Protein AF-A0A4Y2QLP5-F1 (afdb_monomer_lite)

Sequence (171 aa):
MIIDDQKSLKIINCEGLFRIRNSVKEEFDGFYVRCIAYLDLWENSFGITEQFAWVNLTKTNAVDWENAETSAEIINSSLLDVPDMKINNDELFHEVVLAKEYLQSNWEQWKQEETTRDAIISNEEKWLRLFGHFQENHIASPNRIKIFEYAFCLPGTSAPVERVFSLMNNA

Radius of gyration: 29.16 Å; chains: 1; bounding box: 72×29×96 Å

Organism: Araneus ventricosus (NCBI:txid182803)

Structure (mmCIF, N/CA/C/O backbone):
data_AF-A0A4Y2QLP5-F1
#
_entry.id   AF-A0A4Y2QLP5-F1
#
loop_
_atom_site.group_PDB
_atom_site.id
_atom_site.type_symbol
_atom_site.label_atom_id
_atom_site.label_alt_id
_atom_site.label_comp_id
_atom_site.label_asym_id
_atom_site.label_entity_id
_atom_site.label_seq_id
_atom_site.pdbx_PDB_ins_code
_atom_site.Cartn_x
_atom_site.Cartn_y
_atom_site.Cartn_z
_atom_site.occupancy
_atom_site.B_iso_or_equiv
_atom_site.auth_seq_id
_atom_site.auth_comp_id
_atom_site.auth_asym_id
_atom_site.auth_atom_id
_atom_site.pdbx_PDB_model_num
ATOM 1 N N . MET A 1 1 ? 51.324 10.297 -64.845 1.00 45.12 1 MET A N 1
ATOM 2 C CA . MET A 1 1 ? 49.889 10.312 -64.496 1.00 45.12 1 MET A CA 1
ATOM 3 C C . MET A 1 1 ? 49.593 9.161 -63.524 1.00 45.12 1 MET A C 1
ATOM 5 O O . MET A 1 1 ? 48.937 8.213 -63.907 1.00 45.12 1 MET A O 1
ATOM 9 N N . ILE A 1 2 ? 50.183 9.165 -62.315 1.00 48.75 2 ILE A N 1
ATOM 10 C CA . ILE A 1 2 ? 50.004 8.100 -61.286 1.00 48.75 2 ILE A CA 1
ATOM 11 C C . ILE A 1 2 ? 49.855 8.716 -59.866 1.00 48.75 2 ILE A C 1
ATOM 13 O O . ILE A 1 2 ? 49.734 8.018 -58.868 1.00 48.75 2 ILE A O 1
ATOM 17 N N . ILE A 1 3 ? 49.844 10.049 -59.737 1.00 50.03 3 ILE A N 1
ATOM 18 C CA . ILE A 1 3 ? 49.893 10.722 -58.423 1.00 50.03 3 ILE A CA 1
ATOM 19 C C . ILE A 1 3 ? 48.484 10.959 -57.832 1.00 50.03 3 ILE A C 1
ATOM 21 O O . ILE A 1 3 ? 48.351 11.043 -56.613 1.00 50.03 3 ILE A O 1
ATOM 25 N N . ASP A 1 4 ? 47.426 10.986 -58.653 1.00 52.88 4 ASP A N 1
ATOM 26 C CA . ASP A 1 4 ? 46.052 11.261 -58.187 1.00 52.88 4 ASP A CA 1
ATOM 27 C C . ASP A 1 4 ? 45.342 10.0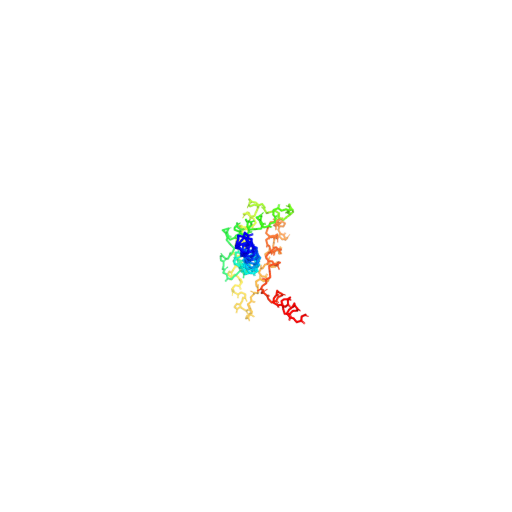55 -57.544 1.00 52.88 4 ASP A C 1
ATOM 29 O O . ASP A 1 4 ? 44.575 10.222 -56.594 1.00 52.88 4 ASP A O 1
ATOM 33 N N . ASP A 1 5 ? 45.644 8.825 -57.970 1.00 51.50 5 ASP A N 1
ATOM 34 C CA . ASP A 1 5 ? 44.954 7.633 -57.450 1.00 51.50 5 ASP A CA 1
ATOM 35 C C . ASP A 1 5 ? 45.353 7.289 -56.006 1.00 51.50 5 ASP A C 1
ATOM 37 O O . ASP A 1 5 ? 44.511 6.887 -55.202 1.00 51.50 5 ASP A O 1
ATOM 41 N N . GLN A 1 6 ? 46.614 7.516 -55.609 1.00 50.31 6 GLN A N 1
ATOM 42 C CA . GLN A 1 6 ? 47.049 7.253 -54.228 1.00 50.31 6 GLN A CA 1
ATOM 43 C C . GLN A 1 6 ? 46.459 8.231 -53.203 1.00 50.31 6 GLN A C 1
ATOM 45 O O . GLN A 1 6 ? 46.314 7.880 -52.028 1.00 50.31 6 GLN A O 1
ATOM 50 N N . LYS A 1 7 ? 46.124 9.456 -53.621 1.00 52.41 7 LYS A N 1
ATOM 51 C CA . LYS A 1 7 ? 45.527 10.466 -52.741 1.00 52.41 7 LYS A CA 1
ATOM 52 C C . LYS A 1 7 ? 44.049 10.152 -52.501 1.00 52.41 7 LYS A C 1
ATOM 54 O O . LYS A 1 7 ? 43.606 10.170 -51.355 1.00 52.41 7 LYS A O 1
ATOM 59 N N . SER A 1 8 ? 43.341 9.743 -53.550 1.00 50.44 8 SER A N 1
ATOM 60 C CA . SER A 1 8 ? 41.941 9.307 -53.499 1.00 50.44 8 SER A CA 1
ATOM 61 C C . SER A 1 8 ? 41.751 8.025 -52.673 1.00 50.44 8 SER A C 1
ATOM 63 O O . SER A 1 8 ? 40.873 7.977 -51.816 1.00 50.44 8 SER A O 1
ATOM 65 N N . LEU A 1 9 ? 42.634 7.026 -52.815 1.00 49.16 9 LEU A N 1
ATOM 66 C CA . LEU A 1 9 ? 42.614 5.796 -52.002 1.00 49.16 9 LEU A CA 1
ATOM 67 C C . LEU A 1 9 ? 42.842 6.048 -50.500 1.00 49.16 9 LEU A C 1
ATOM 69 O O . LEU A 1 9 ? 42.214 5.399 -49.663 1.00 49.16 9 LEU A O 1
ATOM 73 N N . LYS A 1 10 ? 43.705 7.007 -50.133 1.00 52.66 10 LYS A N 1
ATOM 74 C CA . LYS A 1 10 ? 43.910 7.394 -48.724 1.00 52.66 10 LYS A CA 1
ATOM 75 C C . LYS A 1 10 ? 42.705 8.130 -48.136 1.00 52.66 10 LYS A C 1
ATOM 77 O O . LYS A 1 10 ? 42.382 7.906 -46.974 1.00 52.66 10 LYS A O 1
ATOM 82 N N . ILE A 1 11 ? 42.037 8.975 -48.921 1.00 54.31 11 ILE A N 1
ATOM 83 C CA . ILE A 1 11 ? 40.850 9.728 -48.484 1.00 54.31 11 ILE A CA 1
ATOM 84 C C . ILE A 1 11 ? 39.662 8.781 -48.250 1.00 54.31 11 ILE A C 1
ATOM 86 O O . ILE A 1 11 ? 39.029 8.864 -47.201 1.00 54.31 11 ILE A O 1
ATOM 90 N N . ILE A 1 12 ? 39.435 7.815 -49.149 1.00 54.75 12 ILE A N 1
ATOM 91 C CA . ILE A 1 12 ? 38.379 6.792 -49.013 1.00 54.75 12 ILE A CA 1
ATOM 92 C C . ILE A 1 12 ? 38.610 5.915 -47.769 1.00 54.75 12 ILE A C 1
ATOM 94 O O . ILE A 1 12 ? 37.665 5.575 -47.057 1.00 54.75 12 ILE A O 1
ATOM 98 N N . ASN A 1 13 ? 39.870 5.593 -47.456 1.00 59.75 13 ASN A N 1
ATOM 99 C CA . ASN A 1 13 ? 40.217 4.833 -46.253 1.00 59.75 13 ASN A CA 1
ATOM 100 C C . ASN A 1 13 ? 39.975 5.647 -44.964 1.00 59.75 13 ASN A C 1
ATOM 102 O O . ASN A 1 13 ? 39.451 5.123 -43.983 1.00 59.75 13 ASN A O 1
ATOM 106 N N . CYS A 1 14 ? 40.278 6.951 -44.973 1.00 61.16 14 CYS A N 1
ATOM 107 C CA . CYS A 1 14 ? 39.983 7.850 -43.852 1.00 61.16 14 CYS A CA 1
ATOM 108 C C . CYS A 1 14 ? 38.476 8.037 -43.621 1.00 61.16 14 CYS A C 1
ATOM 110 O O . CYS A 1 14 ? 38.034 8.083 -42.475 1.00 61.16 14 CYS A O 1
ATOM 112 N N . GLU A 1 15 ? 37.681 8.124 -44.686 1.00 69.69 15 GLU A N 1
ATOM 113 C CA . GLU A 1 15 ? 36.228 8.291 -44.599 1.00 69.69 15 GLU A CA 1
ATOM 114 C C . GLU A 1 15 ? 35.533 7.003 -44.124 1.00 69.69 15 GLU A C 1
ATOM 116 O O . GLU A 1 15 ? 34.640 7.050 -43.275 1.00 69.69 15 GLU A O 1
ATOM 121 N N . GLY A 1 16 ? 36.010 5.837 -44.577 1.00 71.06 16 GLY A N 1
ATOM 122 C CA . GLY A 1 16 ? 35.589 4.529 -44.066 1.00 71.06 16 GLY A CA 1
ATOM 123 C C . GLY A 1 16 ? 35.932 4.333 -42.585 1.00 71.06 16 GLY A C 1
ATOM 124 O O . GLY A 1 16 ? 35.070 3.935 -41.801 1.00 71.06 16 GLY A O 1
ATOM 125 N N . LEU A 1 17 ? 37.151 4.695 -42.169 1.00 71.88 17 LEU A N 1
ATOM 126 C CA . LEU A 1 17 ? 37.566 4.677 -40.760 1.00 71.88 17 LEU A CA 1
ATOM 127 C C . LEU A 1 17 ? 36.733 5.632 -39.898 1.00 71.88 17 LEU A C 1
ATOM 129 O O . LEU A 1 17 ? 36.372 5.287 -38.775 1.00 71.88 17 LEU A O 1
ATOM 133 N N . PHE A 1 18 ? 36.387 6.811 -40.419 1.00 78.25 18 PHE A N 1
ATOM 134 C CA . PHE A 1 18 ? 35.535 7.771 -39.718 1.00 78.25 18 PHE A CA 1
ATOM 135 C C . PHE A 1 18 ? 34.104 7.247 -39.536 1.00 78.25 18 PHE A C 1
ATOM 137 O O . PHE A 1 18 ? 33.534 7.392 -38.455 1.00 78.25 18 PHE A O 1
ATOM 144 N N . ARG A 1 19 ? 33.544 6.579 -40.554 1.00 78.06 19 ARG A N 1
ATOM 145 C CA . ARG A 1 19 ? 32.233 5.915 -40.467 1.00 78.06 19 ARG A CA 1
ATOM 146 C C . ARG A 1 19 ? 32.224 4.781 -39.447 1.00 78.06 19 ARG A C 1
ATOM 148 O O . ARG A 1 19 ? 31.325 4.740 -38.615 1.00 78.06 19 ARG A O 1
ATOM 155 N N . ILE A 1 20 ? 33.235 3.910 -39.466 1.00 80.31 20 ILE A N 1
ATOM 156 C CA . ILE A 1 20 ? 33.361 2.814 -38.493 1.00 80.31 20 ILE A CA 1
ATOM 157 C C . ILE A 1 20 ? 33.503 3.383 -37.080 1.00 80.31 20 ILE A C 1
ATOM 159 O O . ILE A 1 20 ? 32.801 2.951 -36.172 1.00 80.31 20 ILE A O 1
ATOM 163 N N . ARG A 1 21 ? 34.351 4.402 -36.893 1.00 81.75 21 ARG A N 1
ATOM 164 C CA . ARG A 1 21 ? 34.522 5.072 -35.597 1.00 81.75 21 ARG A CA 1
ATOM 165 C C . ARG A 1 21 ? 33.205 5.644 -35.071 1.00 81.75 21 ARG A C 1
ATOM 167 O O . ARG A 1 21 ? 32.926 5.507 -33.886 1.00 81.75 21 ARG A O 1
ATOM 174 N N . ASN A 1 22 ? 32.419 6.299 -35.924 1.00 85.81 22 ASN A N 1
ATOM 175 C CA . ASN A 1 22 ? 31.146 6.886 -35.508 1.00 85.81 22 ASN A CA 1
ATOM 176 C C . ASN A 1 22 ? 30.091 5.812 -35.214 1.00 85.81 22 ASN A C 1
ATOM 178 O O . ASN A 1 22 ? 29.422 5.924 -34.200 1.00 85.81 22 ASN A O 1
ATOM 182 N N . SER A 1 23 ? 30.009 4.748 -36.018 1.00 87.75 23 SER A N 1
ATOM 183 C CA . SER A 1 23 ? 29.109 3.616 -35.756 1.00 87.75 23 SER A CA 1
ATOM 184 C C . SER A 1 23 ? 29.444 2.910 -34.440 1.00 87.75 23 SER A C 1
ATOM 186 O O . SER A 1 23 ? 28.555 2.654 -33.637 1.00 87.75 23 SER A O 1
ATOM 188 N N . VAL A 1 24 ? 30.730 2.663 -34.170 1.00 85.62 24 VAL A N 1
ATOM 189 C CA . VAL A 1 24 ? 31.172 2.099 -32.887 1.00 85.62 24 VAL A CA 1
ATOM 190 C C . VAL A 1 24 ? 30.805 3.039 -31.739 1.00 85.62 24 VAL A C 1
ATOM 192 O O . VAL A 1 24 ? 30.296 2.585 -30.719 1.00 85.62 24 VAL A O 1
ATOM 195 N N . LYS A 1 25 ? 31.016 4.350 -31.903 1.00 89.81 25 LYS A N 1
ATOM 196 C CA . LYS A 1 25 ? 30.640 5.338 -30.889 1.00 89.81 25 LYS A CA 1
ATOM 197 C C . LYS A 1 25 ? 29.130 5.343 -30.620 1.00 89.81 25 LYS A C 1
ATOM 199 O O . LYS A 1 25 ? 28.751 5.328 -29.461 1.00 89.81 25 LYS A O 1
ATOM 204 N N . GLU A 1 26 ? 28.293 5.320 -31.654 1.00 90.88 26 GLU A N 1
ATOM 205 C CA . GLU A 1 26 ? 26.830 5.266 -31.517 1.00 90.88 26 GLU A CA 1
ATOM 206 C C . GLU A 1 26 ? 26.359 3.990 -30.809 1.00 90.88 26 GLU A C 1
ATOM 208 O O . GLU A 1 26 ? 25.460 4.052 -29.974 1.00 90.88 26 GLU A O 1
ATOM 213 N N . GLU A 1 27 ? 26.990 2.844 -31.081 1.00 88.75 27 GLU A N 1
ATOM 214 C CA . GLU A 1 27 ? 26.699 1.592 -30.373 1.00 88.75 27 GLU A CA 1
ATOM 215 C C . GLU A 1 27 ? 27.074 1.662 -28.889 1.00 88.75 27 GLU A C 1
ATOM 217 O O . GLU A 1 27 ? 26.292 1.239 -28.035 1.00 88.75 27 GLU A O 1
ATOM 222 N N . PHE A 1 28 ? 28.241 2.231 -28.563 1.00 87.94 28 PHE A N 1
ATOM 223 C CA . PHE A 1 28 ? 28.645 2.451 -27.173 1.00 87.94 28 PHE A CA 1
ATOM 224 C C . PHE A 1 28 ? 27.729 3.456 -26.472 1.00 87.94 28 PHE A C 1
ATOM 226 O O . PHE A 1 28 ? 27.249 3.167 -25.379 1.00 87.94 28 PHE A O 1
ATOM 233 N N . ASP A 1 29 ? 27.431 4.593 -27.100 1.00 90.12 29 ASP A N 1
ATOM 234 C CA . ASP A 1 29 ? 26.512 5.597 -26.561 1.00 90.12 29 ASP A CA 1
ATOM 235 C C . ASP A 1 29 ? 25.125 4.966 -26.330 1.00 90.12 29 ASP A C 1
ATOM 237 O O . ASP A 1 29 ? 24.551 5.100 -25.251 1.00 90.12 29 ASP A O 1
ATOM 241 N N . GLY A 1 30 ? 24.624 4.173 -27.283 1.00 89.94 30 GLY A N 1
ATOM 242 C CA . GLY A 1 30 ? 23.375 3.424 -27.148 1.00 89.94 30 GLY A CA 1
ATOM 243 C C . GLY A 1 30 ? 23.415 2.367 -26.042 1.00 89.94 30 GLY A C 1
ATOM 244 O O . GLY A 1 30 ? 22.429 2.187 -25.329 1.00 89.94 30 GLY A O 1
ATOM 245 N N . PHE A 1 31 ? 24.540 1.672 -25.859 1.00 87.06 31 PHE A N 1
ATOM 246 C CA . PHE A 1 31 ? 24.745 0.753 -24.739 1.00 87.06 31 PHE A CA 1
ATOM 247 C C . PHE A 1 31 ? 24.660 1.486 -23.399 1.00 87.06 31 PHE A C 1
ATOM 249 O O . PHE A 1 31 ? 23.871 1.077 -22.552 1.00 87.06 31 PHE A O 1
ATOM 256 N N . TYR A 1 32 ? 25.385 2.595 -23.230 1.00 83.38 32 TYR A N 1
ATOM 257 C CA . TYR A 1 32 ? 25.350 3.376 -21.993 1.00 83.38 32 TYR A CA 1
ATOM 258 C C . TYR A 1 32 ? 23.969 3.966 -21.716 1.00 83.38 32 TYR A C 1
ATOM 260 O O . TYR A 1 32 ? 23.496 3.864 -20.590 1.00 83.38 32 TYR A O 1
ATOM 268 N N . VAL A 1 33 ? 23.287 4.508 -22.728 1.00 91.00 33 VAL A N 1
ATOM 269 C CA . VAL A 1 33 ? 21.909 5.007 -22.590 1.00 91.00 33 VAL A CA 1
ATOM 270 C C . VAL A 1 33 ? 20.969 3.892 -22.135 1.00 91.00 33 VAL A C 1
ATOM 272 O O . VAL A 1 33 ? 20.168 4.103 -21.230 1.00 91.00 33 VAL A O 1
ATOM 275 N N . ARG A 1 34 ? 21.083 2.689 -22.710 1.00 86.19 34 ARG A N 1
ATOM 276 C CA . ARG A 1 34 ? 20.288 1.529 -22.282 1.00 86.19 34 ARG A CA 1
ATOM 277 C C . ARG A 1 34 ? 20.628 1.105 -20.857 1.00 86.19 34 ARG A C 1
ATOM 279 O O . ARG A 1 34 ? 19.713 0.838 -20.091 1.00 86.19 34 ARG A O 1
ATOM 286 N N . CYS A 1 35 ? 21.907 1.054 -20.491 1.00 79.88 35 CYS A N 1
ATOM 287 C CA . CYS A 1 35 ? 22.330 0.739 -19.127 1.00 79.88 35 CYS A CA 1
ATOM 288 C C . CYS A 1 35 ? 21.794 1.754 -18.118 1.00 79.88 35 CYS A C 1
ATOM 290 O O . CYS A 1 35 ? 21.288 1.337 -17.086 1.00 79.88 35 CYS A O 1
ATOM 292 N N . ILE A 1 36 ? 21.855 3.051 -18.426 1.00 83.25 36 ILE A N 1
ATOM 293 C CA . ILE A 1 36 ? 21.281 4.108 -17.585 1.00 83.25 36 ILE A CA 1
ATOM 294 C C . ILE A 1 36 ? 19.768 3.926 -17.481 1.00 83.25 36 ILE A C 1
ATOM 296 O O . ILE A 1 36 ? 19.263 3.863 -16.377 1.00 83.25 36 ILE A O 1
ATOM 300 N N . ALA A 1 37 ? 19.056 3.714 -18.591 1.00 83.38 37 ALA A N 1
ATOM 301 C CA . ALA A 1 37 ? 17.612 3.483 -18.556 1.00 83.38 37 ALA A CA 1
ATOM 302 C C . ALA A 1 37 ? 17.222 2.235 -17.740 1.00 83.38 37 ALA A C 1
ATOM 304 O O . ALA A 1 37 ? 16.200 2.234 -17.059 1.00 83.38 37 ALA A O 1
ATOM 305 N N . TYR A 1 38 ? 18.029 1.169 -17.792 1.00 76.62 38 TYR A N 1
ATOM 306 C CA . TYR A 1 38 ? 17.843 -0.002 -16.936 1.00 76.62 38 TYR A CA 1
ATOM 307 C C . TYR A 1 38 ? 18.120 0.316 -15.470 1.00 76.62 38 TYR A C 1
ATOM 309 O O . TYR A 1 38 ? 17.343 -0.101 -14.618 1.00 76.62 38 TYR A O 1
ATOM 317 N N . LEU A 1 39 ? 19.196 1.051 -15.177 1.00 75.25 39 LEU A N 1
ATOM 318 C CA . LEU A 1 39 ? 19.501 1.492 -13.820 1.00 75.25 39 LEU A CA 1
ATOM 319 C C . LEU A 1 39 ? 18.383 2.384 -13.279 1.00 75.25 39 LEU A C 1
ATOM 321 O O . LEU A 1 39 ? 17.894 2.076 -12.209 1.00 75.25 39 LEU A O 1
ATOM 325 N N . ASP A 1 40 ? 17.885 3.361 -14.037 1.00 74.44 40 ASP A N 1
ATOM 326 C CA . ASP A 1 40 ? 16.756 4.218 -13.651 1.00 74.44 40 ASP A CA 1
ATOM 327 C C . ASP A 1 40 ? 15.480 3.396 -13.392 1.00 74.44 40 ASP A C 1
ATOM 329 O O . ASP A 1 40 ? 14.767 3.610 -12.412 1.00 74.44 40 ASP A O 1
ATOM 333 N N . LEU A 1 41 ? 15.191 2.409 -14.250 1.00 70.25 41 LEU A N 1
ATOM 334 C CA . LEU A 1 41 ? 14.039 1.520 -14.084 1.00 70.25 41 LEU A CA 1
ATOM 335 C C . LEU A 1 41 ? 14.157 0.644 -12.828 1.00 70.25 41 LEU A C 1
ATOM 337 O O . LEU A 1 41 ? 13.135 0.268 -12.261 1.00 70.25 41 LEU A O 1
ATOM 341 N N . TRP A 1 42 ? 15.375 0.273 -12.429 1.00 65.81 42 TRP A N 1
ATOM 342 C CA . TRP A 1 42 ? 15.636 -0.633 -11.303 1.00 65.81 42 TRP A CA 1
ATOM 343 C C . TRP A 1 42 ? 15.918 0.130 -10.003 1.00 65.81 42 TRP A C 1
ATOM 345 O O . TRP A 1 42 ? 15.691 -0.404 -8.922 1.00 65.81 42 TRP A O 1
ATOM 355 N N . GLU A 1 43 ? 16.364 1.381 -10.110 1.00 64.44 43 GLU A N 1
ATOM 356 C CA . GLU A 1 43 ? 16.474 2.365 -9.035 1.00 64.44 43 GLU A CA 1
ATOM 357 C C . GLU A 1 43 ? 15.100 2.933 -8.662 1.00 64.44 43 GLU A C 1
ATOM 359 O O . GLU A 1 43 ? 15.005 3.608 -7.637 1.00 64.44 43 GLU A O 1
ATOM 364 N N . ASN A 1 44 ? 14.041 2.627 -9.440 1.00 61.28 44 ASN A N 1
ATOM 365 C CA . ASN A 1 44 ? 12.664 3.031 -9.152 1.00 61.28 44 ASN A CA 1
ATOM 366 C C . ASN A 1 44 ? 12.381 2.875 -7.666 1.00 61.28 44 ASN A C 1
ATOM 368 O O . ASN A 1 44 ? 12.343 1.776 -7.103 1.00 61.28 44 ASN A O 1
ATOM 372 N N . SER A 1 45 ? 12.268 4.035 -7.038 1.00 58.44 45 SER A N 1
ATOM 373 C CA . SER A 1 45 ? 12.321 4.138 -5.606 1.00 58.44 45 SER A CA 1
ATOM 374 C C . SER A 1 45 ? 11.090 3.468 -5.021 1.00 58.44 45 SER A C 1
ATOM 376 O O . SER A 1 45 ? 9.981 3.535 -5.557 1.00 58.44 45 SER A O 1
ATOM 378 N N . PHE A 1 46 ? 11.253 2.915 -3.827 1.00 65.44 46 PHE A N 1
ATOM 379 C CA . PHE A 1 46 ? 10.138 2.569 -2.949 1.00 65.44 46 PHE A CA 1
ATOM 380 C C . PHE A 1 46 ? 9.323 3.816 -2.517 1.00 65.44 46 PHE A C 1
ATOM 382 O O . PHE A 1 46 ? 8.585 3.761 -1.540 1.00 65.44 46 PHE A O 1
ATOM 389 N N . GLY A 1 47 ? 9.431 4.952 -3.224 1.00 69.31 47 GLY A N 1
ATOM 390 C CA . GLY A 1 47 ? 8.661 6.168 -2.976 1.00 69.31 47 GLY A CA 1
ATOM 391 C C . GLY A 1 47 ? 7.162 5.957 -3.182 1.00 69.31 47 GLY A C 1
ATOM 392 O O . GLY A 1 47 ? 6.358 6.564 -2.484 1.00 69.31 47 GLY A O 1
ATOM 393 N N . ILE A 1 48 ? 6.770 5.023 -4.056 1.00 73.62 48 ILE A N 1
ATOM 394 C CA . ILE A 1 48 ? 5.374 4.570 -4.138 1.00 73.62 48 ILE A CA 1
ATOM 395 C C . ILE A 1 48 ? 4.960 3.886 -2.826 1.00 73.62 48 ILE A C 1
ATOM 397 O O . ILE A 1 48 ? 3.865 4.116 -2.328 1.00 73.62 48 ILE A O 1
ATOM 401 N N . THR A 1 49 ? 5.846 3.087 -2.230 1.00 74.94 49 THR A N 1
ATOM 402 C CA . THR A 1 49 ? 5.610 2.350 -0.981 1.00 74.94 49 THR A CA 1
ATOM 403 C C . THR A 1 49 ? 5.391 3.280 0.214 1.00 74.94 49 THR A C 1
ATOM 405 O O . THR A 1 49 ? 4.610 2.952 1.107 1.00 74.94 49 THR A O 1
ATOM 408 N N . GLU A 1 50 ? 6.018 4.462 0.222 1.00 80.19 50 GLU A N 1
ATOM 409 C CA . GLU A 1 50 ? 5.789 5.486 1.252 1.00 80.19 50 GLU A CA 1
ATOM 410 C C . GLU A 1 50 ? 4.330 5.965 1.276 1.00 80.19 50 GLU A C 1
ATOM 412 O O . GLU A 1 50 ? 3.783 6.207 2.352 1.00 80.19 50 GLU A O 1
ATOM 417 N N . GLN A 1 51 ? 3.662 6.005 0.118 1.00 84.12 51 GLN A N 1
ATOM 418 C CA . GLN A 1 51 ? 2.252 6.406 0.008 1.00 84.12 51 GLN A CA 1
ATOM 419 C C . GLN A 1 51 ? 1.291 5.382 0.628 1.00 84.12 51 GLN A C 1
ATOM 421 O O . GLN A 1 51 ? 0.161 5.721 0.964 1.00 84.12 51 GLN A O 1
ATOM 426 N N . PHE A 1 52 ? 1.754 4.150 0.868 1.00 86.81 52 PHE A N 1
ATOM 427 C CA . PHE A 1 52 ? 1.006 3.104 1.572 1.00 86.81 52 PHE A CA 1
ATOM 428 C C . PHE A 1 52 ? 1.388 2.993 3.056 1.00 86.81 52 PHE A C 1
ATOM 430 O O . PHE A 1 52 ? 0.861 2.138 3.768 1.00 86.81 52 PHE A O 1
ATOM 437 N N . ALA A 1 53 ? 2.265 3.861 3.578 1.00 84.56 53 ALA A N 1
ATOM 438 C CA . ALA A 1 53 ? 2.742 3.780 4.962 1.00 84.56 53 ALA A CA 1
ATOM 439 C C . ALA A 1 53 ? 1.621 3.895 6.012 1.00 84.56 53 ALA A C 1
ATOM 441 O O . ALA A 1 53 ? 1.773 3.418 7.141 1.00 84.56 53 ALA A O 1
ATOM 442 N N . TRP A 1 54 ? 0.481 4.489 5.650 1.00 87.25 54 TRP A N 1
ATOM 443 C CA . TRP A 1 54 ? -0.696 4.590 6.512 1.00 87.25 54 TRP A CA 1
ATOM 444 C C . TRP A 1 54 ? -1.305 3.230 6.888 1.00 87.25 54 TRP A C 1
ATOM 446 O O . TRP A 1 54 ? -1.910 3.112 7.957 1.00 87.25 54 TRP A O 1
ATOM 456 N N . VAL A 1 55 ? -1.067 2.187 6.083 1.00 86.19 55 VAL A N 1
ATOM 457 C CA . VAL A 1 55 ? -1.431 0.791 6.381 1.00 86.19 55 VAL A CA 1
ATOM 458 C C . VAL A 1 55 ? -0.778 0.306 7.679 1.00 86.19 55 VAL A C 1
ATOM 460 O O . VAL A 1 55 ? -1.351 -0.501 8.406 1.00 86.19 55 VAL A O 1
ATOM 463 N N . ASN A 1 56 ? 0.384 0.845 8.049 1.00 83.06 56 ASN A N 1
ATOM 464 C CA . ASN A 1 56 ? 1.08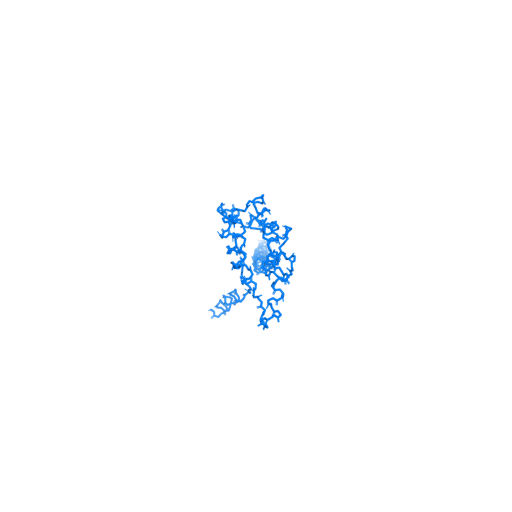2 0.446 9.269 1.00 83.06 56 ASN A CA 1
ATOM 465 C C . ASN A 1 56 ? 0.515 1.078 10.550 1.00 83.06 56 ASN A C 1
ATOM 467 O O . ASN A 1 56 ? 1.078 0.841 11.613 1.00 83.06 56 ASN A O 1
ATOM 471 N N . LEU A 1 57 ? -0.548 1.896 10.489 1.00 82.69 57 LEU A N 1
ATOM 472 C CA . LEU A 1 57 ? -1.239 2.472 11.661 1.00 82.69 57 LEU A CA 1
ATOM 473 C C . LEU A 1 57 ? -0.309 3.077 12.735 1.00 82.69 57 LEU A C 1
ATOM 475 O O . LEU A 1 57 ? -0.620 3.078 13.927 1.00 82.69 57 LEU A O 1
ATOM 479 N N . THR A 1 58 ? 0.839 3.626 12.327 1.00 75.81 58 THR A N 1
ATOM 480 C CA . THR A 1 58 ? 1.873 4.120 13.256 1.00 75.81 58 THR A CA 1
ATOM 481 C C . THR A 1 58 ? 1.412 5.324 14.079 1.00 75.81 58 THR A C 1
ATOM 483 O O . THR A 1 58 ? 1.990 5.629 15.121 1.00 75.81 58 THR A O 1
ATOM 486 N N . LYS A 1 59 ? 0.363 6.016 13.623 1.00 75.19 59 LYS A N 1
ATOM 487 C CA . LYS A 1 59 ? -0.249 7.177 14.274 1.00 75.19 59 LYS A CA 1
ATOM 488 C C . LYS A 1 59 ? -1.767 7.013 14.313 1.00 75.19 59 LYS A C 1
ATOM 490 O O . LYS A 1 59 ? -2.354 6.424 13.412 1.00 75.19 59 LYS A O 1
ATOM 495 N N . THR A 1 60 ? -2.410 7.633 15.301 1.00 67.56 60 THR A N 1
ATOM 496 C CA . THR A 1 60 ? -3.877 7.643 15.479 1.00 67.56 60 THR A CA 1
ATOM 497 C C . THR A 1 60 ? -4.636 8.146 14.251 1.00 67.56 60 THR A C 1
ATOM 499 O O . THR A 1 60 ? -5.723 7.669 13.957 1.00 67.56 60 THR A O 1
ATOM 502 N N . ASN A 1 61 ? -4.043 9.087 13.515 1.00 72.19 61 ASN A N 1
ATOM 503 C CA . ASN A 1 61 ? -4.617 9.672 12.303 1.00 72.19 61 ASN A CA 1
ATOM 504 C C . ASN A 1 61 ? -3.916 9.161 11.036 1.00 72.19 61 ASN A C 1
ATOM 506 O O . ASN A 1 61 ? -3.847 9.884 10.050 1.00 72.19 61 ASN A O 1
ATOM 510 N N . ALA A 1 62 ? -3.326 7.961 11.076 1.00 74.25 62 ALA A N 1
ATOM 511 C CA . ALA A 1 62 ? -2.658 7.390 9.908 1.00 74.25 62 ALA A CA 1
ATOM 512 C C . ALA A 1 62 ? -3.643 7.202 8.744 1.00 74.25 62 ALA A C 1
ATOM 514 O O . ALA A 1 62 ? -3.321 7.549 7.610 1.00 74.25 62 ALA A O 1
ATOM 515 N N . VAL A 1 63 ? -4.853 6.713 9.041 1.00 81.38 63 VAL A N 1
ATOM 516 C CA . VAL A 1 63 ? -5.933 6.561 8.061 1.00 81.38 63 VAL A CA 1
ATOM 517 C C . VAL A 1 63 ? -6.577 7.921 7.816 1.00 81.38 63 VAL A C 1
ATOM 519 O O . VAL A 1 63 ? -7.446 8.363 8.572 1.00 81.38 63 VAL A O 1
ATOM 522 N N . ASP A 1 64 ? -6.118 8.588 6.765 1.00 87.12 64 ASP A N 1
ATOM 523 C CA . ASP A 1 64 ? -6.684 9.838 6.282 1.00 87.12 64 ASP A CA 1
ATOM 524 C C . ASP A 1 64 ? -7.094 9.727 4.816 1.00 87.12 64 ASP A C 1
ATOM 526 O O . ASP A 1 64 ? -6.561 8.894 4.078 1.00 87.12 64 ASP A O 1
ATOM 530 N N . TRP A 1 65 ? -8.058 10.556 4.414 1.00 89.69 65 TRP A N 1
ATOM 531 C CA . TRP A 1 65 ? -8.578 10.531 3.052 1.00 89.69 65 TRP A CA 1
ATOM 532 C C . TRP A 1 65 ? -7.486 10.829 2.023 1.00 89.69 65 TRP A C 1
ATOM 534 O O . TRP A 1 65 ? -7.372 10.083 1.062 1.00 89.69 65 TRP A O 1
ATOM 544 N N . GLU A 1 66 ? -6.637 11.832 2.265 1.00 89.31 66 GLU A N 1
ATOM 545 C CA . GLU A 1 66 ? -5.567 12.225 1.336 1.00 89.31 66 GLU A CA 1
ATOM 546 C C . GLU A 1 66 ? -4.624 11.049 1.014 1.00 89.31 66 GLU A C 1
ATOM 548 O O . GLU A 1 66 ? -4.290 10.796 -0.146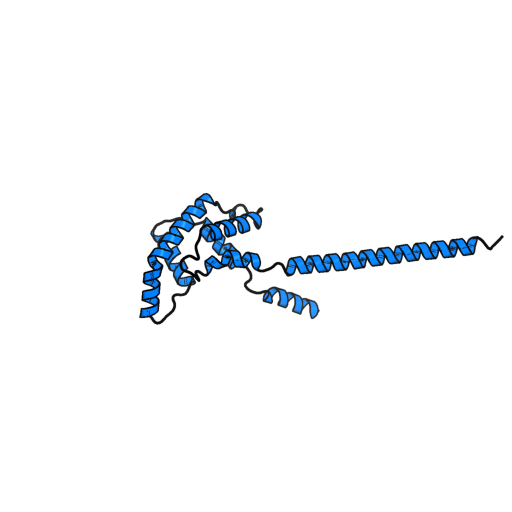 1.00 89.31 66 GLU A O 1
ATOM 553 N N . ASN A 1 67 ? -4.270 10.256 2.031 1.00 88.56 67 ASN A N 1
ATOM 554 C CA . ASN A 1 67 ? -3.424 9.072 1.866 1.00 88.56 67 ASN A CA 1
ATOM 555 C C . ASN A 1 67 ? -4.136 7.958 1.079 1.00 88.56 67 ASN A C 1
ATOM 557 O O . ASN A 1 67 ? -3.527 7.298 0.232 1.00 88.56 67 ASN A O 1
ATOM 561 N N . ALA A 1 68 ? -5.421 7.731 1.364 1.00 88.56 68 ALA A N 1
ATOM 562 C CA . ALA A 1 68 ? -6.210 6.698 0.701 1.00 88.56 68 ALA A CA 1
ATOM 563 C C . ALA A 1 68 ? -6.521 7.055 -0.762 1.00 88.56 68 ALA A C 1
ATOM 565 O O . ALA A 1 68 ? -6.436 6.184 -1.626 1.00 88.56 68 ALA A O 1
ATOM 566 N N . GLU A 1 69 ? -6.817 8.324 -1.042 1.00 92.06 69 GLU A N 1
ATOM 567 C CA . GLU A 1 69 ? -7.030 8.864 -2.386 1.00 92.06 69 GLU A CA 1
ATOM 568 C C . GLU A 1 69 ? -5.759 8.733 -3.225 1.00 92.06 69 GLU A C 1
ATOM 570 O O . GLU A 1 69 ? -5.788 8.109 -4.283 1.00 92.06 69 GLU A O 1
ATOM 575 N N . THR A 1 70 ? -4.618 9.184 -2.695 1.00 90.56 70 THR A N 1
ATOM 576 C CA . THR A 1 70 ? -3.316 9.044 -3.369 1.00 90.56 70 THR A CA 1
ATOM 577 C C . THR A 1 70 ? -2.995 7.575 -3.667 1.00 90.56 70 THR A C 1
ATOM 579 O O . THR A 1 70 ? -2.567 7.228 -4.768 1.00 90.56 70 THR A O 1
ATOM 582 N N . SER A 1 71 ? -3.255 6.675 -2.710 1.00 89.75 71 SER A N 1
ATOM 583 C CA . SER A 1 71 ? -3.067 5.229 -2.898 1.00 89.75 71 SER A CA 1
ATOM 584 C C . SER A 1 71 ? -3.963 4.671 -4.011 1.00 89.75 71 SER A C 1
ATOM 586 O O . SER A 1 71 ? -3.513 3.867 -4.829 1.00 89.75 71 SER A O 1
ATOM 588 N N . ALA A 1 72 ? -5.224 5.102 -4.067 1.00 89.81 72 ALA A N 1
ATOM 589 C CA . ALA A 1 72 ? -6.176 4.675 -5.087 1.00 89.81 72 ALA A CA 1
ATOM 590 C C . ALA A 1 72 ? -5.801 5.181 -6.484 1.00 89.81 72 ALA A C 1
ATOM 592 O O . ALA A 1 72 ? -5.890 4.426 -7.453 1.00 89.81 72 ALA A O 1
ATOM 593 N N . GLU A 1 73 ? -5.332 6.424 -6.600 1.00 90.50 73 GLU A N 1
ATOM 594 C CA . GLU A 1 73 ? -4.834 6.992 -7.855 1.00 90.50 73 GLU A CA 1
ATOM 595 C C . GLU A 1 73 ? -3.599 6.247 -8.371 1.00 90.50 73 GLU A C 1
ATOM 597 O O . GLU A 1 73 ? -3.513 5.930 -9.562 1.00 90.50 73 GLU A O 1
ATOM 602 N N . ILE A 1 74 ? -2.667 5.896 -7.481 1.00 88.31 74 ILE A N 1
ATOM 603 C CA . ILE A 1 74 ? -1.491 5.086 -7.823 1.00 88.31 74 ILE A CA 1
ATOM 604 C C . ILE A 1 74 ? -1.914 3.717 -8.352 1.00 88.31 74 ILE A C 1
ATOM 606 O O . ILE A 1 74 ? -1.411 3.280 -9.385 1.00 88.31 74 ILE A O 1
ATOM 610 N N . ILE A 1 75 ? -2.852 3.040 -7.687 1.00 88.19 75 ILE A N 1
ATOM 611 C CA . ILE A 1 75 ? -3.327 1.720 -8.125 1.00 88.19 75 ILE A CA 1
ATOM 612 C C . ILE A 1 75 ? -4.040 1.830 -9.475 1.00 88.19 75 ILE A C 1
ATOM 614 O O . ILE A 1 75 ? -3.726 1.083 -10.400 1.00 88.19 75 ILE A O 1
ATOM 618 N N . ASN A 1 76 ? -4.945 2.798 -9.619 1.00 89.00 76 ASN A N 1
ATOM 619 C CA . ASN A 1 76 ? -5.700 3.018 -10.851 1.00 89.00 76 ASN A CA 1
ATOM 620 C C . ASN A 1 76 ? -4.798 3.400 -12.040 1.00 89.00 76 ASN A C 1
ATOM 622 O O . ASN A 1 76 ? -5.107 3.038 -13.174 1.00 89.00 76 ASN A O 1
ATOM 626 N N . SER A 1 77 ? -3.692 4.112 -11.799 1.00 87.19 77 SER A N 1
ATOM 627 C CA . SER A 1 77 ? -2.710 4.466 -12.835 1.00 87.19 77 SER A CA 1
ATOM 628 C C . SER A 1 77 ? -1.713 3.343 -13.136 1.00 87.19 77 SER A C 1
ATOM 630 O O . SER A 1 77 ? -1.299 3.197 -14.284 1.00 87.19 77 SER A O 1
ATOM 632 N N . SER A 1 78 ? -1.358 2.523 -12.144 1.00 82.25 78 SER A N 1
ATOM 633 C CA . SER A 1 78 ? -0.416 1.405 -12.310 1.00 82.25 78 SER A CA 1
ATOM 634 C C . SER A 1 78 ? -1.068 0.171 -12.940 1.00 82.25 78 SER A C 1
ATOM 636 O O . SER A 1 78 ? -0.394 -0.604 -13.614 1.00 82.25 78 SER A O 1
ATOM 638 N N . LEU A 1 79 ? -2.377 -0.018 -12.740 1.00 82.19 79 LEU A N 1
ATOM 639 C CA . LEU A 1 79 ? -3.139 -1.191 -13.184 1.00 82.19 79 LEU A CA 1
ATOM 640 C C . LEU A 1 79 ? -4.250 -0.833 -14.184 1.00 82.19 79 LEU A C 1
ATOM 642 O O . LEU A 1 79 ? -5.359 -1.361 -14.109 1.00 82.19 79 LEU A O 1
ATOM 646 N N . LEU A 1 80 ? -3.944 0.044 -15.147 1.00 74.56 80 LEU A N 1
ATOM 647 C CA . LEU A 1 80 ? -4.890 0.508 -16.177 1.00 74.56 80 LEU A CA 1
ATOM 648 C C . LEU A 1 80 ? -5.582 -0.636 -16.945 1.00 74.56 80 LEU A C 1
ATOM 650 O O . LEU A 1 80 ? -6.745 -0.503 -17.324 1.00 74.56 80 LEU A O 1
ATOM 654 N N . ASP A 1 81 ? -4.890 -1.764 -17.127 1.00 80.25 81 ASP A N 1
ATOM 655 C CA . ASP A 1 81 ? -5.363 -2.913 -17.909 1.00 80.25 81 ASP A CA 1
ATOM 656 C C . ASP A 1 81 ? -6.064 -4.002 -17.072 1.00 80.25 81 ASP A C 1
ATOM 658 O O . ASP A 1 81 ? -6.432 -5.047 -17.613 1.00 80.25 81 ASP A O 1
ATOM 662 N N . VAL A 1 82 ? -6.266 -3.789 -15.763 1.00 78.75 82 VAL A N 1
ATOM 663 C CA . VAL A 1 82 ? -6.917 -4.756 -14.857 1.00 78.75 82 VAL A CA 1
ATOM 664 C C . VAL A 1 82 ? -8.231 -4.166 -14.323 1.00 78.75 82 VAL A C 1
ATOM 666 O O . VAL A 1 82 ? -8.244 -3.551 -13.254 1.00 78.75 82 VAL A O 1
ATOM 669 N N . PRO A 1 83 ? -9.368 -4.357 -15.029 1.00 74.44 83 PRO A N 1
ATOM 670 C CA . PRO A 1 83 ? -10.651 -3.751 -14.663 1.00 74.44 83 PRO A CA 1
ATOM 671 C C . PRO A 1 83 ? -11.110 -4.112 -13.248 1.00 74.44 83 PRO A C 1
ATOM 673 O O . PRO A 1 83 ? -11.664 -3.271 -12.543 1.00 74.44 83 PRO A O 1
ATOM 676 N N . ASP A 1 84 ? -10.831 -5.344 -12.817 1.00 79.00 84 ASP A N 1
ATOM 677 C CA . ASP A 1 84 ? -11.230 -5.855 -11.505 1.00 79.00 84 ASP A CA 1
ATOM 678 C C . ASP A 1 84 ? -10.489 -5.165 -10.354 1.00 79.00 84 ASP A C 1
ATOM 680 O O . ASP A 1 84 ? -11.022 -5.081 -9.247 1.00 79.00 84 ASP A O 1
ATOM 684 N N . MET A 1 85 ? -9.304 -4.601 -10.611 1.00 80.38 85 MET A N 1
ATOM 685 C CA . MET A 1 85 ? -8.511 -3.893 -9.604 1.00 80.38 85 MET A CA 1
ATOM 686 C C . MET A 1 85 ? -8.778 -2.384 -9.586 1.00 80.38 85 MET A C 1
ATOM 688 O O . MET A 1 85 ? -8.237 -1.668 -8.746 1.00 80.38 85 MET A O 1
ATOM 692 N N . LYS A 1 86 ? -9.672 -1.893 -10.455 1.00 86.62 86 LYS A N 1
ATOM 693 C CA . LYS A 1 86 ? -10.081 -0.491 -10.437 1.00 86.62 86 LYS A CA 1
ATOM 694 C C . LYS A 1 86 ? -10.772 -0.156 -9.115 1.00 86.62 86 LYS A C 1
ATOM 696 O O . LYS A 1 86 ? -11.695 -0.855 -8.678 1.00 86.62 86 LYS A O 1
ATOM 701 N N . ILE A 1 87 ? -10.317 0.923 -8.498 1.00 88.69 87 ILE A N 1
ATOM 702 C CA . ILE A 1 87 ? -10.836 1.449 -7.241 1.00 88.69 87 ILE A CA 1
ATOM 703 C C . ILE A 1 87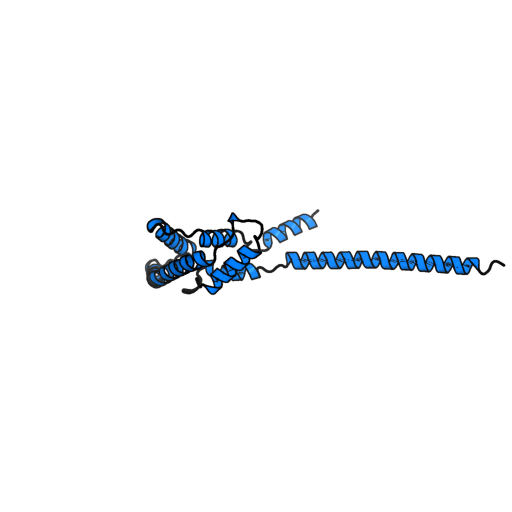 ? -11.808 2.585 -7.550 1.00 88.69 87 ILE A C 1
ATOM 705 O O . ILE A 1 87 ? -11.479 3.505 -8.304 1.00 88.69 87 ILE A O 1
ATOM 709 N N . ASN A 1 88 ? -13.009 2.509 -6.975 1.00 89.31 88 ASN A N 1
ATOM 710 C CA . ASN A 1 88 ? -13.988 3.588 -7.024 1.00 89.31 88 ASN A CA 1
ATOM 711 C C . ASN A 1 88 ? -13.733 4.558 -5.860 1.00 89.31 88 ASN A C 1
ATOM 713 O O . ASN A 1 88 ? -13.919 4.186 -4.702 1.00 89.31 88 ASN A O 1
ATOM 717 N N . ASN A 1 89 ? -13.325 5.794 -6.164 1.00 87.81 89 ASN A N 1
ATOM 718 C CA . ASN A 1 89 ? -13.003 6.800 -5.147 1.00 87.81 89 ASN A CA 1
ATOM 719 C C . ASN A 1 89 ? -14.214 7.180 -4.279 1.00 87.81 89 ASN A C 1
ATOM 721 O O . ASN A 1 89 ? -14.049 7.367 -3.076 1.00 87.81 89 ASN A O 1
ATOM 725 N N . ASP A 1 90 ? -15.424 7.238 -4.843 1.00 88.56 90 ASP A N 1
ATOM 726 C CA . ASP A 1 90 ? -16.622 7.630 -4.086 1.00 88.56 90 ASP A CA 1
ATOM 727 C C . ASP A 1 90 ? -16.981 6.574 -3.030 1.00 88.56 90 ASP A C 1
ATOM 729 O O . ASP A 1 90 ? -17.255 6.886 -1.870 1.00 88.56 90 ASP A O 1
ATOM 733 N N . GLU A 1 91 ? -16.925 5.296 -3.412 1.00 87.81 91 GLU A N 1
ATOM 734 C CA . GLU A 1 91 ? -17.143 4.181 -2.485 1.00 87.81 91 GLU A CA 1
ATOM 735 C C . GLU A 1 91 ? -16.002 4.071 -1.469 1.00 87.81 91 GLU A C 1
ATOM 737 O O . GLU A 1 91 ? -16.248 3.880 -0.274 1.00 87.81 91 GLU A O 1
ATOM 742 N N . LEU A 1 92 ? -14.756 4.257 -1.918 1.00 90.25 92 LEU A N 1
ATOM 743 C CA . LEU A 1 92 ? -13.586 4.256 -1.046 1.00 90.25 92 LEU A CA 1
ATOM 744 C C . LEU A 1 92 ? -13.690 5.332 0.038 1.00 90.25 92 LEU A C 1
ATOM 746 O O . LEU A 1 92 ? -13.328 5.062 1.181 1.00 90.25 92 LEU A O 1
ATOM 750 N N . PHE A 1 93 ? -14.199 6.526 -0.281 1.00 89.56 93 PHE A N 1
ATOM 751 C CA . PHE A 1 93 ? -14.367 7.600 0.699 1.00 89.56 93 PHE A CA 1
ATOM 752 C C . PHE A 1 93 ? -15.218 7.142 1.883 1.00 89.56 93 PHE A C 1
ATOM 754 O O . PHE A 1 93 ? -14.811 7.282 3.039 1.00 89.56 93 PHE A O 1
ATOM 761 N N . HIS A 1 94 ? -16.368 6.524 1.610 1.00 89.56 94 HIS A N 1
ATOM 762 C CA . HIS A 1 94 ? -17.232 5.983 2.657 1.00 89.56 94 HIS A CA 1
ATOM 763 C C . HIS A 1 94 ? -16.537 4.884 3.463 1.00 89.56 94 HIS A C 1
ATOM 765 O O . HIS A 1 94 ? -16.585 4.896 4.695 1.00 89.56 94 HIS A O 1
ATOM 771 N N . GLU A 1 95 ? -15.837 3.968 2.792 1.00 90.25 95 GLU A N 1
ATOM 772 C CA . GLU A 1 95 ? -15.076 2.912 3.460 1.00 90.25 95 GLU A CA 1
ATOM 773 C C . GLU A 1 95 ? -13.996 3.484 4.398 1.00 90.25 95 GLU A C 1
ATOM 775 O O . GLU A 1 95 ? -13.831 3.000 5.523 1.00 90.25 95 GLU A O 1
ATOM 780 N N . VAL A 1 96 ? -13.264 4.511 3.960 1.00 89.75 96 VAL A N 1
ATOM 781 C CA . VAL A 1 96 ? -12.186 5.162 4.722 1.00 89.75 96 VAL A CA 1
ATOM 782 C C . VAL A 1 96 ? -12.737 5.932 5.915 1.00 89.75 96 VAL A C 1
ATOM 784 O O . VAL A 1 96 ? -12.179 5.817 7.005 1.00 89.75 96 VAL A O 1
ATOM 787 N N . VAL A 1 97 ? -13.842 6.666 5.748 1.00 90.50 97 VAL A N 1
ATOM 788 C CA . VAL A 1 97 ? -14.497 7.395 6.847 1.00 90.50 97 VAL A CA 1
ATOM 789 C C . VAL A 1 97 ? -14.926 6.429 7.950 1.00 90.50 97 VAL A C 1
ATOM 791 O O . VAL A 1 97 ? -14.550 6.626 9.104 1.00 90.50 97 VAL A O 1
ATOM 794 N N . LEU A 1 98 ? -15.606 5.334 7.597 1.00 89.56 98 LEU A N 1
ATOM 795 C CA . LEU A 1 98 ? -16.037 4.324 8.570 1.00 89.56 98 LEU A CA 1
ATOM 796 C C . LEU A 1 98 ? -14.847 3.667 9.286 1.00 89.56 98 LEU A C 1
ATOM 798 O O . LEU A 1 98 ? -14.885 3.440 10.496 1.00 89.56 98 LEU A O 1
ATOM 802 N N . ALA A 1 99 ? -13.764 3.376 8.556 1.00 88.38 99 ALA A N 1
ATOM 803 C CA . ALA A 1 99 ? -12.553 2.831 9.163 1.00 88.38 99 ALA A CA 1
ATOM 804 C C . ALA A 1 99 ? -11.899 3.827 10.125 1.00 88.38 99 ALA A C 1
ATOM 806 O O . ALA A 1 99 ? -11.511 3.452 11.230 1.00 88.38 99 ALA A O 1
ATOM 807 N N . LYS A 1 100 ? -11.802 5.098 9.727 1.00 90.19 100 LYS A N 1
ATOM 808 C CA . LYS A 1 100 ? -11.231 6.172 10.540 1.00 90.19 100 LYS A CA 1
ATOM 809 C C . LYS A 1 100 ? -12.019 6.364 11.834 1.00 90.19 100 LYS A C 1
ATOM 811 O O . LYS A 1 100 ? -11.415 6.389 12.903 1.00 90.19 100 LYS A O 1
ATOM 816 N N . GLU A 1 101 ? -13.346 6.422 11.755 1.00 89.50 101 GLU A N 1
ATOM 817 C CA . GLU A 1 101 ? -14.227 6.552 12.921 1.00 89.50 101 GLU A CA 1
ATOM 818 C C . GLU A 1 101 ? -14.068 5.378 13.893 1.00 89.50 101 GLU A C 1
ATOM 820 O O . GLU A 1 101 ? -13.925 5.585 15.104 1.00 89.50 101 GLU A O 1
ATOM 825 N N . TYR A 1 102 ? -14.023 4.147 13.374 1.00 89.56 102 TYR A N 1
ATOM 826 C CA . TYR A 1 102 ? -13.809 2.960 14.197 1.00 89.56 102 TYR A CA 1
ATOM 827 C C . TYR A 1 102 ? -12.437 2.982 14.879 1.00 89.56 102 TYR A C 1
ATOM 829 O O . TYR A 1 102 ? -12.344 2.778 16.092 1.00 89.56 102 TYR A O 1
ATOM 837 N N . LEU A 1 103 ? -11.368 3.255 14.125 1.00 87.56 103 LEU A N 1
ATOM 838 C CA . LEU A 1 103 ? -10.005 3.285 14.657 1.00 87.56 103 LEU A CA 1
ATOM 839 C C . LEU A 1 103 ? -9.843 4.366 15.726 1.00 87.56 103 LEU A C 1
ATOM 841 O O . LEU A 1 103 ? -9.259 4.098 16.773 1.00 87.56 103 LEU A O 1
ATOM 845 N N . GLN A 1 104 ? -10.392 5.562 15.503 1.00 87.44 104 GLN A N 1
ATOM 846 C CA . GLN A 1 104 ? -10.338 6.661 16.469 1.00 87.44 104 GLN A CA 1
ATOM 847 C C . GLN A 1 104 ? -11.127 6.344 17.742 1.00 87.44 104 GLN A C 1
ATOM 849 O O . GLN A 1 104 ? -10.628 6.586 18.841 1.00 87.44 104 GLN A O 1
ATOM 854 N N . SER A 1 105 ? -12.315 5.749 17.607 1.00 88.06 105 SER A N 1
ATOM 855 C CA . SER A 1 105 ? -13.159 5.386 18.753 1.00 88.06 105 SER A CA 1
ATOM 856 C C . SER A 1 105 ? -12.518 4.311 19.633 1.00 88.06 105 SER A C 1
ATOM 858 O O . SER A 1 105 ? -12.627 4.365 20.856 1.00 88.06 105 SER A O 1
ATOM 860 N N . ASN A 1 106 ? -11.810 3.353 19.027 1.00 87.19 106 ASN A N 1
ATOM 861 C CA . ASN A 1 106 ? -11.174 2.248 19.748 1.00 87.19 106 ASN A CA 1
ATOM 862 C C . ASN A 1 106 ? -9.735 2.558 20.207 1.00 87.19 106 ASN A C 1
ATOM 864 O O . ASN A 1 106 ? -9.168 1.803 20.996 1.00 87.19 106 ASN A O 1
ATOM 868 N N . TRP A 1 107 ? -9.136 3.670 19.766 1.00 84.62 107 TRP A N 1
ATOM 869 C CA . TRP A 1 107 ? -7.728 3.984 20.032 1.00 84.62 107 TRP A CA 1
ATOM 870 C C . TRP A 1 107 ? -7.401 4.141 21.523 1.00 84.62 107 TRP A C 1
ATOM 872 O O . TRP A 1 107 ? -6.392 3.624 22.005 1.00 84.62 107 TRP A O 1
ATOM 882 N N . GLU A 1 108 ? -8.256 4.848 22.266 1.00 83.62 108 GLU A N 1
ATOM 883 C CA . GLU A 1 108 ? -8.092 5.044 23.713 1.00 83.62 108 GLU A CA 1
ATOM 884 C C . GLU A 1 108 ? -8.240 3.722 24.478 1.00 83.62 108 GLU A C 1
ATOM 886 O O . GLU A 1 108 ? -7.460 3.442 25.388 1.00 83.62 108 GLU A O 1
ATOM 891 N N . GLN A 1 109 ? -9.181 2.869 24.062 1.00 85.31 109 GLN A N 1
ATOM 892 C CA . GLN A 1 109 ? -9.352 1.539 24.643 1.00 85.31 109 GLN A CA 1
ATOM 893 C C . GLN A 1 109 ? -8.115 0.666 24.399 1.00 85.31 109 GLN A C 1
ATOM 895 O O . GLN A 1 109 ? -7.627 0.014 25.320 1.00 85.31 109 GLN A O 1
ATOM 900 N N . TRP A 1 110 ? -7.560 0.683 23.186 1.00 86.06 110 TRP A N 1
ATOM 901 C CA . TRP A 1 110 ? -6.366 -0.096 22.854 1.00 86.06 110 TRP A CA 1
ATOM 902 C C . TRP A 1 110 ? -5.136 0.352 23.641 1.00 86.06 110 TRP A C 1
ATOM 904 O O . TRP A 1 110 ? -4.415 -0.499 24.148 1.00 86.06 110 TRP A O 1
ATOM 914 N N . LYS A 1 111 ? -4.938 1.660 23.849 1.00 82.81 111 LYS A N 1
ATOM 915 C CA . LYS A 1 111 ? -3.871 2.163 24.736 1.00 82.81 111 LYS A CA 1
ATOM 916 C C . LYS A 1 111 ? -4.006 1.644 26.169 1.00 82.81 111 LYS A C 1
ATOM 918 O O . LYS A 1 111 ? -3.009 1.314 26.815 1.00 82.81 111 LYS A O 1
ATOM 923 N N . GLN A 1 112 ? -5.233 1.593 26.686 1.00 81.38 112 GLN A N 1
ATOM 924 C CA . GLN A 1 112 ? -5.495 1.060 28.022 1.00 81.38 112 GLN A CA 1
ATOM 925 C C . GLN A 1 112 ? -5.227 -0.448 28.073 1.00 81.38 112 GLN A C 1
ATOM 927 O O . GLN A 1 112 ? -4.562 -0.917 28.995 1.00 81.38 112 GLN A O 1
ATOM 932 N N . GLU A 1 113 ? -5.667 -1.206 27.065 1.00 82.62 113 GLU A N 1
ATOM 933 C CA . GLU A 1 113 ? -5.377 -2.640 26.941 1.00 82.62 113 GLU A CA 1
ATOM 934 C C . GLU A 1 113 ? -3.868 -2.921 26.880 1.00 82.62 113 GLU A C 1
ATOM 936 O O . GLU A 1 113 ? -3.399 -3.810 27.592 1.00 82.62 113 GLU A O 1
ATOM 941 N N . GLU A 1 114 ? -3.108 -2.138 26.108 1.00 82.12 114 GLU A N 1
ATOM 942 C CA . GLU A 1 114 ? -1.642 -2.227 26.016 1.00 82.12 114 GLU A CA 1
ATOM 943 C C . GLU A 1 114 ? -0.979 -1.996 27.383 1.00 82.12 114 GLU A C 1
ATOM 945 O O . GLU A 1 114 ? -0.104 -2.759 27.790 1.00 82.12 114 GLU A O 1
ATOM 950 N N . THR A 1 115 ? -1.463 -1.002 28.137 1.00 74.94 115 THR A N 1
ATOM 951 C CA . THR A 1 115 ? -0.971 -0.683 29.491 1.00 74.94 115 THR A CA 1
ATOM 952 C C . THR A 1 115 ? -1.298 -1.790 30.500 1.00 74.94 115 THR A C 1
ATOM 954 O O . THR A 1 115 ? -0.545 -2.024 31.439 1.00 74.94 115 THR A O 1
ATOM 957 N N . THR A 1 116 ? -2.429 -2.478 30.324 1.00 76.00 116 THR A N 1
ATOM 958 C CA . THR A 1 116 ? -2.915 -3.482 31.288 1.00 76.00 116 THR A CA 1
ATOM 959 C C . THR A 1 116 ? -2.335 -4.872 31.027 1.00 76.00 116 THR A C 1
ATOM 961 O O . THR A 1 116 ? -2.149 -5.649 31.961 1.00 76.00 116 THR A O 1
ATOM 964 N N . ARG A 1 117 ? -2.082 -5.212 29.757 1.00 72.94 117 ARG A N 1
ATOM 965 C CA . ARG A 1 117 ? -1.564 -6.526 29.336 1.00 72.94 117 ARG A CA 1
ATOM 966 C C . ARG A 1 117 ? -0.043 -6.575 29.211 1.00 72.94 117 ARG A C 1
ATOM 968 O O . ARG A 1 117 ? 0.480 -7.655 28.954 1.00 72.94 117 ARG A O 1
ATOM 975 N N . ASP A 1 118 ? 0.634 -5.437 29.375 1.00 70.94 118 ASP A N 1
ATOM 976 C CA . ASP A 1 118 ? 2.086 -5.283 29.195 1.00 70.94 118 ASP A CA 1
ATOM 977 C C . ASP A 1 118 ? 2.561 -5.823 27.827 1.00 70.94 118 ASP A C 1
ATOM 979 O O . ASP A 1 118 ? 3.637 -6.399 27.672 1.00 70.94 118 ASP A O 1
ATOM 983 N N . ALA A 1 119 ? 1.694 -5.687 26.818 1.00 73.00 119 ALA A N 1
ATOM 984 C CA . ALA A 1 119 ? 1.881 -6.207 25.471 1.00 73.00 119 ALA A CA 1
ATOM 985 C C . ALA A 1 119 ? 1.321 -5.208 24.454 1.00 73.00 119 ALA A C 1
ATOM 987 O O . ALA A 1 119 ? 0.161 -4.804 24.541 1.00 73.00 119 ALA A O 1
ATOM 988 N N . ILE A 1 120 ? 2.149 -4.826 23.479 1.00 78.81 120 ILE A N 1
ATOM 989 C CA . ILE A 1 120 ? 1.762 -3.916 22.396 1.00 78.81 120 ILE A CA 1
ATOM 990 C C . ILE A 1 120 ? 0.796 -4.653 21.466 1.00 78.81 120 ILE A C 1
ATOM 992 O O . ILE A 1 120 ? 1.104 -5.750 20.994 1.00 78.81 120 ILE A O 1
ATOM 996 N N . ILE A 1 121 ? -0.359 -4.054 21.174 1.00 81.50 121 ILE A N 1
ATOM 997 C CA . ILE A 1 121 ? -1.295 -4.607 20.197 1.00 81.50 121 ILE A CA 1
ATOM 998 C C . ILE A 1 121 ? -0.677 -4.392 18.815 1.00 81.50 121 ILE A C 1
ATOM 1000 O O . ILE A 1 121 ? -0.448 -3.252 18.395 1.00 81.50 121 ILE A O 1
ATOM 1004 N N . SER A 1 122 ? -0.400 -5.489 18.109 1.00 85.44 122 SER A N 1
ATOM 1005 C CA . SER A 1 122 ? 0.165 -5.429 16.762 1.00 85.44 122 SER A CA 1
ATOM 1006 C C . SER A 1 122 ? -0.790 -4.722 15.793 1.00 85.44 122 SER A C 1
ATOM 1008 O O . SER A 1 122 ? -2.010 -4.708 15.970 1.00 85.44 122 SER A O 1
ATOM 1010 N N . ASN A 1 123 ? -0.242 -4.129 14.733 1.00 84.06 123 ASN A N 1
ATOM 1011 C CA . ASN A 1 123 ? -1.058 -3.470 13.709 1.00 84.06 123 ASN A CA 1
ATOM 1012 C C . ASN A 1 123 ? -1.968 -4.466 12.979 1.00 84.06 123 ASN A C 1
ATOM 1014 O O . ASN A 1 123 ? -3.093 -4.129 12.626 1.00 84.06 123 ASN A O 1
ATOM 1018 N N . GLU A 1 124 ? -1.495 -5.700 12.808 1.00 84.25 124 GLU A N 1
ATOM 1019 C CA . GLU A 1 124 ? -2.266 -6.821 12.268 1.00 84.25 124 GLU A CA 1
ATOM 1020 C C . GLU A 1 124 ? -3.531 -7.064 13.096 1.00 84.25 124 GLU A C 1
ATOM 1022 O O . GLU A 1 124 ? -4.626 -7.113 12.545 1.00 84.25 124 GLU A O 1
ATOM 1027 N N . GLU A 1 125 ? -3.404 -7.119 14.425 1.00 86.00 125 GLU A N 1
ATOM 1028 C CA . GLU A 1 125 ? -4.532 -7.302 15.342 1.00 86.00 125 GLU A CA 1
ATOM 1029 C C . GLU A 1 125 ? -5.528 -6.130 15.260 1.00 86.00 125 GLU A C 1
ATOM 1031 O O . GLU A 1 125 ? -6.741 -6.343 15.263 1.00 86.00 125 GLU A O 1
ATOM 1036 N N . LYS A 1 126 ? -5.042 -4.888 15.115 1.00 87.94 126 LYS A N 1
ATOM 1037 C CA . LYS A 1 126 ? -5.902 -3.699 14.931 1.00 87.94 126 LYS A CA 1
ATOM 1038 C C . LYS A 1 126 ? -6.728 -3.796 13.645 1.00 87.94 126 LYS A C 1
ATOM 1040 O O . LYS A 1 126 ? -7.931 -3.529 13.669 1.00 87.94 126 LYS A O 1
ATOM 1045 N N . TRP A 1 127 ? -6.109 -4.221 12.542 1.00 88.31 127 TRP A N 1
ATOM 1046 C CA . TRP A 1 127 ? -6.811 -4.453 11.278 1.00 88.31 127 TRP A CA 1
ATOM 1047 C C . TRP A 1 127 ? -7.773 -5.637 11.356 1.00 88.31 127 TRP A C 1
ATOM 1049 O O . TRP A 1 127 ? -8.900 -5.518 10.884 1.00 88.31 127 TRP A O 1
ATOM 1059 N N . LEU A 1 128 ? -7.386 -6.745 11.995 1.00 88.62 128 LEU A N 1
ATOM 1060 C CA . LEU A 1 128 ? -8.257 -7.909 12.186 1.00 88.62 128 LEU A CA 1
ATOM 1061 C C . LEU A 1 128 ? -9.534 -7.541 12.945 1.00 88.62 128 LEU A C 1
ATOM 1063 O O . LEU A 1 128 ? -10.622 -7.934 12.528 1.00 88.62 128 LEU A O 1
ATOM 1067 N N . ARG A 1 129 ? -9.428 -6.737 14.009 1.00 90.19 129 ARG A N 1
ATOM 1068 C CA . ARG A 1 129 ? -10.597 -6.246 14.759 1.00 90.19 129 ARG A CA 1
ATOM 1069 C C . ARG A 1 129 ? -11.501 -5.357 13.907 1.00 90.19 129 ARG A C 1
ATOM 1071 O O . ARG A 1 129 ? -12.718 -5.521 13.951 1.00 90.19 129 ARG A O 1
ATOM 1078 N N . LEU A 1 130 ? -10.924 -4.464 13.096 1.00 89.88 130 LEU A N 1
ATOM 1079 C CA . LEU A 1 130 ? -11.689 -3.639 12.156 1.00 89.88 130 LEU A CA 1
ATOM 1080 C C . LEU A 1 130 ? -12.429 -4.503 11.124 1.00 89.88 130 LEU A C 1
ATOM 1082 O O . LEU A 1 130 ? -13.629 -4.327 10.922 1.00 89.88 130 LEU A O 1
ATOM 1086 N N . PHE A 1 131 ? -11.732 -5.433 10.468 1.00 88.00 131 PHE A N 1
ATOM 1087 C CA . PHE A 1 131 ? -12.340 -6.300 9.458 1.00 88.00 131 PHE A CA 1
ATOM 1088 C C . PHE A 1 131 ? -13.397 -7.227 10.065 1.00 88.00 131 PHE A C 1
ATOM 1090 O O . PHE A 1 131 ? -14.453 -7.402 9.461 1.00 88.00 131 PHE A O 1
ATOM 1097 N N . GLY A 1 132 ? -13.170 -7.737 11.280 1.00 88.94 132 GLY A N 1
ATOM 1098 C CA . GLY A 1 132 ? -14.168 -8.487 12.042 1.00 88.94 132 GLY A CA 1
ATOM 1099 C C . GLY A 1 132 ? -15.424 -7.657 12.312 1.00 88.94 132 GLY A C 1
ATOM 1100 O O . GLY A 1 132 ? -16.527 -8.097 12.002 1.00 88.94 132 GLY A O 1
ATOM 1101 N N . HIS A 1 133 ? -15.267 -6.412 12.770 1.00 90.31 133 HIS A N 1
ATOM 1102 C CA . HIS A 1 133 ? -16.392 -5.497 12.978 1.00 90.31 133 HIS A CA 1
ATOM 1103 C C . HIS A 1 133 ? -17.174 -5.220 11.685 1.00 90.31 133 HIS A C 1
ATOM 1105 O O . HIS A 1 133 ? -18.404 -5.196 11.691 1.00 90.31 133 HIS A O 1
ATOM 1111 N N . PHE A 1 134 ? -16.486 -5.028 10.560 1.00 88.25 134 PHE A N 1
ATOM 1112 C CA . PHE A 1 134 ? -17.138 -4.798 9.268 1.00 88.25 134 PHE A CA 1
ATOM 1113 C C . PHE A 1 134 ? -17.891 -6.044 8.792 1.00 88.25 134 PHE A C 1
ATOM 1115 O O . PHE A 1 134 ? -19.003 -5.928 8.279 1.00 88.25 134 PHE A O 1
ATOM 1122 N N . GLN A 1 135 ? -17.325 -7.230 9.020 1.00 87.69 135 GLN A N 1
ATOM 1123 C CA . GLN A 1 135 ? -17.973 -8.499 8.710 1.00 87.69 135 GLN A CA 1
ATOM 1124 C C . GLN A 1 135 ? -19.237 -8.715 9.555 1.00 87.69 135 GLN A C 1
ATOM 1126 O O . GLN A 1 135 ? -20.273 -9.094 9.009 1.00 87.69 135 GLN A O 1
ATOM 1131 N N . GLU A 1 136 ? -19.174 -8.436 10.859 1.00 89.94 136 GLU A N 1
ATOM 1132 C CA . GLU A 1 136 ? -20.309 -8.548 11.787 1.00 89.94 136 GLU A CA 1
ATOM 1133 C C . GLU A 1 136 ? -21.440 -7.565 11.459 1.00 89.94 136 GLU A C 1
ATOM 1135 O O . GLU A 1 136 ? -22.613 -7.915 11.563 1.00 89.94 136 GLU A O 1
ATOM 1140 N N . ASN A 1 137 ? -21.099 -6.350 11.019 1.00 88.19 137 ASN A N 1
ATOM 1141 C CA . ASN A 1 137 ? -22.073 -5.311 10.670 1.00 88.19 137 ASN A CA 1
ATOM 1142 C C . ASN A 1 137 ? -22.486 -5.320 9.189 1.00 88.19 137 ASN A C 1
ATOM 1144 O O . ASN A 1 137 ? -23.182 -4.409 8.745 1.00 88.19 137 ASN A O 1
ATOM 1148 N N . HIS A 1 138 ? -22.074 -6.335 8.421 1.00 85.94 138 HIS A N 1
ATOM 1149 C CA . HIS A 1 138 ? -22.354 -6.462 6.986 1.00 85.94 138 HIS A CA 1
ATOM 1150 C C . HIS A 1 138 ? -21.939 -5.232 6.154 1.00 85.94 138 HIS A C 1
ATOM 1152 O O . HIS A 1 138 ? -22.577 -4.894 5.155 1.00 85.94 138 HIS A O 1
ATOM 1158 N N . ILE A 1 139 ? -20.852 -4.568 6.550 1.00 86.75 139 ILE A N 1
ATOM 1159 C CA . ILE A 1 139 ? -20.295 -3.418 5.838 1.00 86.75 139 ILE A CA 1
ATOM 1160 C C . ILE A 1 139 ? -19.356 -3.945 4.752 1.00 86.75 139 ILE A C 1
ATOM 1162 O O . ILE A 1 139 ? -18.281 -4.473 5.041 1.00 86.75 139 ILE A O 1
ATOM 1166 N N . ALA A 1 140 ? -19.755 -3.800 3.490 1.00 85.25 140 ALA A N 1
ATOM 1167 C CA . ALA A 1 140 ? -18.895 -4.133 2.363 1.00 85.25 140 ALA A CA 1
ATOM 1168 C C . ALA A 1 140 ? -17.762 -3.104 2.243 1.00 85.25 140 ALA A C 1
ATOM 1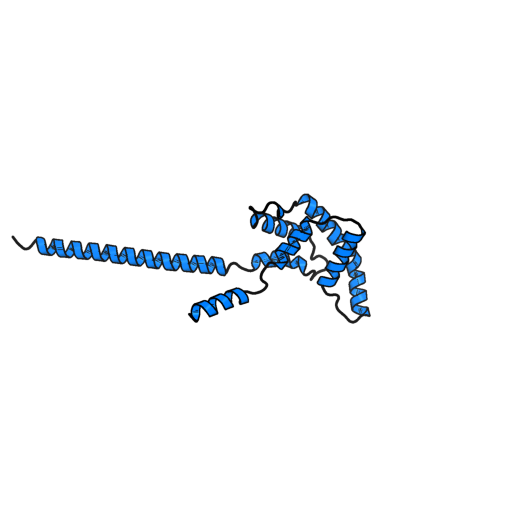170 O O . ALA A 1 140 ? -18.013 -1.901 2.232 1.00 85.25 140 ALA A O 1
ATOM 1171 N N . SER A 1 141 ? -16.520 -3.581 2.139 1.00 85.69 141 SER A N 1
ATOM 1172 C CA . SER A 1 141 ? -15.355 -2.722 1.898 1.00 85.69 141 SER A CA 1
ATOM 1173 C C . SER A 1 141 ? -14.405 -3.287 0.832 1.00 85.69 141 SER A C 1
ATOM 1175 O O . SER A 1 141 ? -13.252 -3.609 1.144 1.00 85.69 141 SER A O 1
ATOM 1177 N N . PRO A 1 142 ? -14.895 -3.520 -0.401 1.00 87.50 142 PRO A N 1
ATOM 1178 C CA . PRO A 1 142 ? -14.103 -4.131 -1.462 1.00 87.50 142 PRO A CA 1
ATOM 1179 C C . PRO A 1 142 ? -12.958 -3.229 -1.937 1.00 87.50 142 PRO A C 1
ATOM 1181 O O . PRO A 1 142 ? -11.889 -3.742 -2.256 1.00 87.50 142 PRO A O 1
ATOM 1184 N N . ASN A 1 143 ? -13.138 -1.904 -1.966 1.00 87.56 143 ASN A N 1
ATOM 1185 C CA . ASN A 1 143 ? -12.128 -0.983 -2.493 1.00 87.56 143 ASN A CA 1
ATOM 1186 C C . ASN A 1 143 ? -10.906 -0.912 -1.578 1.00 87.56 143 ASN A C 1
ATOM 1188 O O . ASN A 1 143 ? -9.767 -0.951 -2.040 1.00 87.56 143 ASN A O 1
ATOM 1192 N N . ARG A 1 144 ? -11.131 -0.891 -0.265 1.00 85.19 144 ARG A N 1
ATOM 1193 C CA . ARG A 1 144 ? -10.059 -0.926 0.721 1.00 85.19 144 ARG A CA 1
ATOM 1194 C C . ARG A 1 144 ? -9.293 -2.248 0.679 1.00 85.19 144 ARG A C 1
ATOM 1196 O O . ARG A 1 144 ? -8.073 -2.215 0.770 1.00 85.19 144 ARG A O 1
ATOM 1203 N N . ILE A 1 145 ? -9.967 -3.390 0.504 1.00 87.75 145 ILE A N 1
ATOM 1204 C CA . ILE A 1 145 ? -9.290 -4.697 0.376 1.00 87.75 145 ILE A CA 1
ATOM 1205 C C . ILE A 1 145 ? -8.307 -4.684 -0.800 1.00 87.75 145 ILE A C 1
ATOM 1207 O O . ILE A 1 145 ? -7.161 -5.081 -0.616 1.00 87.75 145 ILE A O 1
ATOM 1211 N N . LYS A 1 146 ? -8.698 -4.127 -1.953 1.00 89.75 146 LYS A N 1
ATOM 1212 C CA . LYS A 1 146 ? -7.803 -3.976 -3.115 1.00 89.75 146 LYS A CA 1
ATOM 1213 C C . LYS A 1 146 ? -6.538 -3.175 -2.789 1.00 89.75 146 LYS A C 1
ATOM 1215 O O . LYS A 1 146 ? -5.451 -3.535 -3.231 1.00 89.75 146 LYS A O 1
ATOM 1220 N N . ILE A 1 147 ? -6.657 -2.117 -1.979 1.00 88.44 147 ILE A N 1
ATOM 1221 C CA . ILE A 1 147 ? -5.496 -1.335 -1.519 1.00 88.44 147 ILE A CA 1
ATOM 1222 C C . ILE A 1 147 ? -4.551 -2.201 -0.682 1.00 88.44 147 ILE A C 1
ATOM 1224 O O . ILE A 1 147 ? -3.341 -2.154 -0.892 1.00 88.44 147 ILE A O 1
ATOM 1228 N N . PHE A 1 148 ? -5.083 -3.001 0.247 1.00 87.44 148 PHE A N 1
ATOM 1229 C CA . PHE A 1 148 ? -4.268 -3.907 1.063 1.00 87.44 148 PHE A CA 1
ATOM 1230 C C . PHE A 1 148 ? -3.593 -4.991 0.227 1.00 87.44 148 PHE A C 1
ATOM 1232 O O . PHE A 1 148 ? -2.406 -5.244 0.412 1.00 87.44 148 PHE A O 1
ATOM 1239 N N . GLU A 1 149 ? -4.326 -5.605 -0.701 1.00 87.38 149 GLU A N 1
ATOM 1240 C CA . GLU A 1 149 ? -3.779 -6.605 -1.621 1.00 87.38 149 GLU A CA 1
ATOM 1241 C C . GLU A 1 149 ? -2.615 -6.024 -2.424 1.00 87.38 149 GLU A C 1
ATOM 1243 O O . GLU A 1 149 ? -1.540 -6.622 -2.467 1.00 87.38 149 GLU A O 1
ATOM 1248 N N . TYR A 1 150 ? -2.787 -4.821 -2.977 1.00 87.31 150 TYR A N 1
ATOM 1249 C CA . TYR A 1 150 ? -1.721 -4.131 -3.693 1.00 87.31 150 TYR A CA 1
ATOM 1250 C C . TYR A 1 150 ? -0.522 -3.825 -2.787 1.00 87.31 150 TYR A C 1
ATOM 1252 O O . TYR A 1 150 ? 0.614 -4.159 -3.127 1.00 87.31 150 TYR A O 1
ATOM 1260 N N . ALA A 1 151 ? -0.766 -3.230 -1.616 1.00 86.12 151 ALA A N 1
ATOM 1261 C CA . ALA A 1 151 ? 0.284 -2.835 -0.683 1.00 86.12 151 ALA A CA 1
ATOM 1262 C C . ALA A 1 151 ? 1.114 -4.034 -0.195 1.00 86.12 151 ALA A C 1
ATOM 1264 O O . ALA A 1 151 ? 2.334 -3.929 -0.083 1.00 86.12 151 ALA A O 1
ATOM 1265 N N . PHE A 1 152 ? 0.485 -5.188 0.049 1.00 82.81 152 PHE A N 1
ATOM 1266 C CA . PHE A 1 152 ? 1.182 -6.404 0.479 1.00 82.81 152 PHE A CA 1
ATOM 1267 C C . PHE A 1 152 ? 1.969 -7.098 -0.635 1.00 82.81 152 PHE A C 1
ATOM 1269 O O . PHE A 1 152 ? 2.868 -7.888 -0.343 1.00 82.81 152 PHE A O 1
ATOM 1276 N N . CYS A 1 153 ? 1.681 -6.793 -1.900 1.00 83.00 153 CYS A N 1
ATOM 1277 C CA . CYS A 1 153 ? 2.499 -7.240 -3.024 1.00 83.00 153 CYS A CA 1
ATOM 1278 C C . CYS A 1 153 ? 3.750 -6.376 -3.243 1.00 83.00 153 CYS A C 1
ATOM 1280 O O . CYS A 1 153 ? 4.620 -6.772 -4.024 1.00 83.00 153 CYS A O 1
ATOM 1282 N N . LEU A 1 154 ? 3.873 -5.224 -2.574 1.00 78.12 154 LEU A N 1
ATOM 1283 C CA . LEU A 1 154 ? 5.050 -4.374 -2.715 1.00 78.12 154 LEU A CA 1
ATOM 1284 C C . LEU A 1 154 ? 6.264 -5.023 -2.028 1.00 78.12 154 LEU A C 1
ATOM 1286 O O . LEU A 1 154 ? 6.194 -5.396 -0.853 1.00 78.12 154 LEU A O 1
ATOM 1290 N N . PRO A 1 155 ? 7.404 -5.165 -2.728 1.00 70.25 155 PRO A N 1
ATOM 1291 C CA . PRO A 1 155 ? 8.606 -5.715 -2.123 1.00 70.25 155 PRO A CA 1
ATOM 1292 C C . PRO A 1 155 ? 9.102 -4.790 -1.006 1.00 70.25 155 PRO A C 1
ATOM 1294 O O . PRO A 1 155 ? 9.308 -3.601 -1.214 1.00 70.25 155 PRO A O 1
ATOM 1297 N N . GLY A 1 156 ? 9.331 -5.343 0.186 1.00 66.44 156 GLY A N 1
ATOM 1298 C CA . GLY A 1 156 ? 9.858 -4.578 1.324 1.00 66.44 156 GLY A CA 1
ATOM 1299 C C . GLY A 1 156 ? 11.370 -4.321 1.271 1.00 66.44 156 GLY A C 1
ATOM 1300 O O . GLY A 1 156 ? 11.886 -3.553 2.075 1.00 66.44 156 GLY A O 1
ATOM 1301 N N . THR A 1 157 ? 12.097 -4.987 0.365 1.00 71.44 157 THR A N 1
ATOM 1302 C CA . THR A 1 157 ? 13.552 -4.836 0.185 1.00 71.44 157 THR A CA 1
ATOM 1303 C C . THR A 1 157 ? 13.951 -5.112 -1.266 1.00 71.44 157 THR A C 1
ATOM 1305 O O . THR A 1 157 ? 13.266 -5.853 -1.973 1.00 71.44 157 THR A O 1
ATOM 1308 N N . SER A 1 158 ? 15.106 -4.594 -1.688 1.00 73.44 158 SER A N 1
ATOM 1309 C CA . SER A 1 158 ? 15.763 -4.921 -2.963 1.00 73.44 158 SER A CA 1
ATOM 1310 C C . SER A 1 158 ? 16.440 -6.300 -2.972 1.00 73.44 158 SER A C 1
ATOM 1312 O O . SER A 1 158 ? 16.896 -6.750 -4.023 1.00 73.44 158 SER A O 1
ATOM 1314 N N . ALA A 1 159 ? 16.488 -7.013 -1.840 1.00 76.88 159 ALA A N 1
ATOM 1315 C CA . ALA A 1 159 ? 17.230 -8.269 -1.695 1.00 76.88 159 ALA A CA 1
ATOM 1316 C C . ALA A 1 159 ? 16.865 -9.366 -2.726 1.00 76.88 159 ALA A C 1
ATOM 1318 O O . ALA A 1 159 ? 17.772 -10.063 -3.192 1.00 76.88 159 ALA A O 1
ATOM 1319 N N . PRO A 1 160 ? 15.590 -9.551 -3.140 1.00 70.06 160 PRO A N 1
ATOM 1320 C CA . PRO A 1 160 ? 15.259 -10.474 -4.226 1.00 70.06 160 PRO A CA 1
ATOM 1321 C C . PRO A 1 160 ? 15.928 -10.097 -5.556 1.00 70.06 160 PRO A C 1
ATOM 1323 O O . PRO A 1 160 ? 16.426 -10.978 -6.256 1.00 70.06 160 PRO A O 1
ATOM 1326 N N . VAL A 1 161 ? 15.994 -8.802 -5.875 1.00 71.81 161 VAL A N 1
ATOM 1327 C CA . VAL A 1 161 ? 16.638 -8.275 -7.090 1.00 71.81 161 VAL A CA 1
ATOM 1328 C C . VAL A 1 161 ? 18.159 -8.434 -6.999 1.00 71.81 161 VAL A C 1
ATOM 1330 O O . VAL A 1 161 ? 18.785 -8.950 -7.924 1.00 71.81 161 VAL A O 1
ATOM 1333 N N . GLU A 1 162 ? 18.763 -8.106 -5.853 1.00 77.62 162 GLU A N 1
ATOM 1334 C CA . GLU A 1 162 ? 20.201 -8.299 -5.596 1.00 77.62 162 GLU A CA 1
ATOM 1335 C C . GLU A 1 162 ? 20.633 -9.769 -5.713 1.00 77.62 162 GLU A C 1
ATOM 1337 O O . GLU A 1 162 ? 21.720 -10.079 -6.216 1.00 77.62 162 GLU A O 1
ATOM 1342 N N . ARG A 1 163 ? 19.768 -10.704 -5.299 1.00 79.19 163 ARG A N 1
ATOM 1343 C CA . ARG A 1 163 ? 20.011 -12.139 -5.479 1.00 79.19 163 ARG A CA 1
ATOM 1344 C C . ARG A 1 163 ? 20.042 -12.524 -6.959 1.00 79.19 163 ARG A C 1
ATOM 1346 O O . ARG A 1 163 ? 20.917 -13.299 -7.341 1.00 79.19 163 AR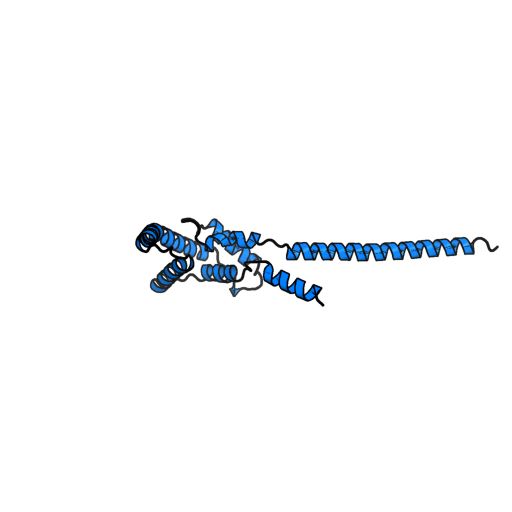G A O 1
ATOM 1353 N N . VAL A 1 164 ? 19.133 -12.000 -7.787 1.00 78.31 164 VAL A N 1
ATOM 1354 C CA . VAL A 1 164 ? 19.146 -12.248 -9.242 1.00 78.31 164 VAL A CA 1
ATOM 1355 C C . VAL A 1 164 ? 20.453 -11.743 -9.857 1.00 78.31 164 VAL A C 1
ATOM 1357 O O . VAL A 1 164 ? 21.108 -12.489 -10.582 1.00 78.31 164 VAL A O 1
ATOM 1360 N N . PHE A 1 165 ? 20.898 -10.540 -9.490 1.00 73.75 165 PHE A N 1
ATOM 1361 C CA . PHE A 1 165 ? 22.188 -10.006 -9.938 1.00 73.75 165 PHE A CA 1
ATOM 1362 C C . PHE A 1 165 ? 23.379 -10.861 -9.515 1.00 73.75 165 PHE A C 1
ATOM 1364 O O . PHE A 1 165 ? 24.283 -11.108 -10.311 1.00 73.75 165 PHE A O 1
ATOM 1371 N N . SER A 1 166 ? 23.381 -11.334 -8.271 1.00 79.62 166 SER A N 1
ATOM 1372 C CA . SER A 1 166 ? 24.450 -12.198 -7.768 1.00 79.62 166 SER A CA 1
ATOM 1373 C C . SER A 1 166 ? 24.528 -13.509 -8.552 1.00 79.62 166 SER A C 1
ATOM 1375 O O . SER A 1 166 ? 25.619 -14.004 -8.815 1.00 79.62 166 SER A O 1
ATOM 1377 N N . LEU A 1 167 ? 23.383 -14.070 -8.956 1.00 81.25 167 LEU A N 1
ATOM 1378 C CA . LEU A 1 167 ? 23.341 -15.262 -9.806 1.00 81.25 167 LEU A CA 1
ATOM 1379 C C . LEU A 1 167 ? 23.827 -14.972 -11.230 1.00 81.25 167 LEU A C 1
ATOM 1381 O O . LEU A 1 167 ? 24.567 -15.780 -11.779 1.00 81.25 167 LEU A O 1
ATOM 1385 N N . MET A 1 168 ? 23.457 -13.825 -11.805 1.00 77.38 168 MET A N 1
ATOM 1386 C CA . MET A 1 168 ? 23.907 -13.422 -13.142 1.00 77.38 168 MET A CA 1
ATOM 1387 C C . MET A 1 168 ? 25.413 -13.144 -13.206 1.00 77.38 168 MET A C 1
ATOM 1389 O O . MET A 1 168 ? 26.046 -13.504 -14.188 1.00 77.38 168 MET A O 1
ATOM 1393 N N . ASN A 1 169 ? 25.993 -12.533 -12.168 1.00 73.44 169 ASN A N 1
ATOM 1394 C CA . ASN A 1 169 ? 27.429 -12.231 -12.112 1.00 73.44 169 ASN A CA 1
ATOM 1395 C C . ASN A 1 169 ? 28.306 -13.456 -11.811 1.00 73.44 169 ASN A C 1
ATOM 1397 O O . ASN A 1 169 ? 29.514 -13.404 -12.025 1.00 73.44 169 ASN A O 1
ATOM 1401 N N . ASN A 1 170 ? 27.718 -14.534 -11.288 1.00 64.81 170 ASN A N 1
ATOM 1402 C CA . ASN A 1 170 ? 28.409 -15.796 -11.022 1.00 64.81 170 ASN A CA 1
ATOM 1403 C C . ASN A 1 170 ? 28.271 -16.813 -12.178 1.00 64.81 170 ASN A C 1
ATOM 1405 O O . ASN A 1 170 ? 28.696 -17.959 -12.011 1.00 64.81 170 ASN A O 1
ATOM 1409 N N . ALA A 1 171 ? 27.660 -16.420 -13.303 1.00 52.22 171 ALA A N 1
ATOM 1410 C CA . ALA A 1 171 ? 27.548 -17.207 -14.534 1.00 52.22 171 ALA A CA 1
ATOM 1411 C C . ALA A 1 171 ? 28.652 -16.828 -15.533 1.00 52.22 171 ALA A C 1
ATOM 1413 O O . ALA A 1 171 ? 29.151 -17.752 -16.215 1.00 52.22 171 ALA A O 1
#

pLDDT: mean 79.86, std 11.12, range [45.12, 92.06]

Secondary structure (DSSP, 8-state):
--HHHHHHHHHHHHHHHHHHHHHHHHHHHHHHHHHHHHHHHHS--THHHHTTGGGG--STT-S-HHHHHHHHHHHHHHTTT-GGG---HHHHHHHHHHHHHHHHHHHHHHHHHHHHHTSPPPHHHHHHHHHHHHHHTT---HHHHHHHHHHHTS-S-SHHHHHHHHHHHT-

Foldseek 3Di:
DPPPVVVVVVVVVVVVVVVVVVVVVVVVVVVVVVVVVVVCVLVPDCPLLVLLCLLQVPDLPSLDLVSQVSLLVCQCVVPVPPPLLRADSVLQVVVSVLLSVVSNVCVVVQVVVCVVVVHHQGSVNVVVVSVVVCVVVVNDDSRVVSSVVVSVPDDPDCVVVVVVVVVVVVD